Protein AF-A0A1S1QKS3-F1 (afdb_monomer_lite)

Structure (mmCIF, N/CA/C/O backbone):
data_AF-A0A1S1QKS3-F1
#
_entry.id   AF-A0A1S1QKS3-F1
#
loop_
_atom_site.group_PDB
_atom_site.id
_atom_site.type_symbol
_atom_site.label_atom_id
_atom_site.label_alt_id
_atom_site.label_comp_id
_atom_site.label_asym_id
_atom_site.label_entity_id
_atom_site.label_seq_id
_atom_site.pdbx_PDB_ins_code
_atom_site.Cartn_x
_atom_site.Cartn_y
_atom_site.Cartn_z
_atom_site.occupancy
_atom_site.B_iso_or_equiv
_atom_site.auth_seq_id
_atom_site.auth_comp_id
_atom_site.auth_asym_id
_atom_site.auth_atom_id
_atom_site.pdbx_PDB_model_num
ATOM 1 N N . MET A 1 1 ? -22.911 -4.718 20.822 1.00 56.12 1 MET A N 1
ATOM 2 C CA . MET A 1 1 ? -22.487 -5.022 19.431 1.00 56.12 1 MET A CA 1
ATOM 3 C C . MET A 1 1 ? -21.509 -3.991 18.835 1.00 56.12 1 MET A C 1
ATOM 5 O O . MET A 1 1 ? -20.583 -4.400 18.149 1.00 56.12 1 MET A O 1
ATOM 9 N N . HIS A 1 2 ? -21.597 -2.690 19.147 1.00 57.47 2 HIS A N 1
ATOM 10 C CA . HIS A 1 2 ? -20.707 -1.657 18.569 1.00 57.47 2 HIS A CA 1
ATOM 11 C C . HIS A 1 2 ? -19.194 -1.776 18.867 1.00 57.47 2 HIS A C 1
ATOM 13 O O . HIS A 1 2 ? -18.379 -1.433 18.013 1.00 57.47 2 HIS A O 1
ATOM 19 N N . ALA A 1 3 ? -18.789 -2.285 20.037 1.00 60.47 3 ALA A N 1
ATOM 20 C CA . ALA A 1 3 ? -17.366 -2.443 20.382 1.00 60.47 3 ALA A CA 1
ATOM 21 C C . ALA A 1 3 ? -16.653 -3.553 19.580 1.00 60.47 3 ALA A C 1
ATOM 23 O O . ALA A 1 3 ? -15.431 -3.534 19.438 1.00 60.47 3 ALA A O 1
ATOM 24 N N . LEU A 1 4 ? -17.409 -4.510 19.031 1.00 60.62 4 LEU A N 1
ATOM 25 C CA . LEU A 1 4 ? -16.866 -5.509 18.111 1.00 60.62 4 LEU A CA 1
ATOM 26 C C . LEU A 1 4 ? -16.601 -4.862 16.748 1.00 60.62 4 LEU A C 1
ATOM 28 O O . LEU A 1 4 ? -15.512 -5.003 16.206 1.00 60.62 4 LEU A O 1
ATOM 32 N N . GLN A 1 5 ? -17.535 -4.049 16.256 1.00 67.44 5 GL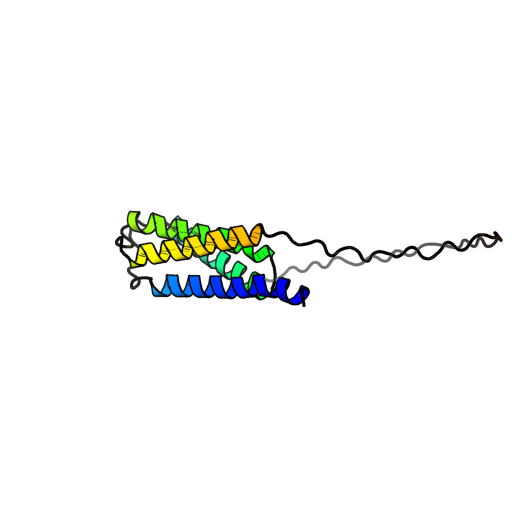N A N 1
ATOM 33 C CA . GLN A 1 5 ? -17.441 -3.355 14.967 1.00 67.44 5 GLN A CA 1
ATOM 34 C C . GLN A 1 5 ? -16.201 -2.445 14.856 1.00 67.44 5 GLN A C 1
ATOM 36 O O . GLN A 1 5 ? -15.551 -2.407 13.813 1.00 67.44 5 GLN A O 1
ATOM 41 N N . SER A 1 6 ? -15.804 -1.774 15.945 1.00 66.75 6 SER A N 1
ATOM 42 C CA . SER A 1 6 ? -14.620 -0.897 15.959 1.00 66.75 6 SER A CA 1
ATOM 43 C C . SER A 1 6 ? -13.283 -1.647 15.893 1.00 66.75 6 SER A C 1
ATOM 45 O O . SER A 1 6 ? -12.312 -1.103 15.366 1.00 66.75 6 SER A O 1
ATOM 47 N N . ARG A 1 7 ? -13.227 -2.893 16.386 1.00 71.31 7 ARG A N 1
ATOM 48 C CA . ARG A 1 7 ? -12.046 -3.774 16.302 1.00 71.31 7 ARG A CA 1
ATOM 49 C C . ARG A 1 7 ? -12.004 -4.606 15.019 1.00 71.31 7 ARG A C 1
ATOM 51 O O . ARG A 1 7 ? -10.928 -5.048 14.626 1.00 71.31 7 ARG A O 1
ATOM 58 N N . GLN A 1 8 ? -13.152 -4.812 14.379 1.00 82.62 8 GLN A N 1
ATOM 59 C CA . GLN A 1 8 ? -13.263 -5.533 13.109 1.00 82.62 8 GLN A CA 1
ATOM 60 C C . GLN A 1 8 ? -12.675 -4.720 11.949 1.00 82.62 8 GLN A C 1
ATOM 62 O O . GLN A 1 8 ? -12.011 -5.288 11.092 1.00 82.62 8 GLN A O 1
ATOM 67 N N . LEU A 1 9 ? -12.829 -3.391 11.955 1.00 87.25 9 LEU A N 1
ATOM 68 C CA . LEU A 1 9 ? -12.351 -2.541 10.859 1.00 87.25 9 LEU A CA 1
ATOM 69 C C . LEU A 1 9 ? -10.816 -2.580 10.660 1.00 87.25 9 LEU A C 1
ATOM 71 O O . LEU A 1 9 ? -10.392 -2.829 9.533 1.00 87.25 9 LEU A O 1
ATOM 75 N N . PRO A 1 10 ? -9.963 -2.431 11.699 1.00 93.06 10 PRO A N 1
ATOM 76 C CA . PRO A 1 10 ? -8.515 -2.592 11.537 1.00 93.06 10 PRO A CA 1
ATOM 77 C C . PRO A 1 10 ? -8.116 -3.981 11.026 1.00 93.06 10 PRO A C 1
ATOM 79 O O . PRO A 1 10 ? -7.280 -4.088 10.139 1.00 93.06 10 PRO A O 1
ATOM 82 N N . ARG A 1 11 ? -8.739 -5.049 11.537 1.00 94.75 11 ARG A N 1
ATOM 83 C CA . ARG A 1 11 ? -8.400 -6.427 11.150 1.00 94.75 11 ARG A CA 1
ATOM 84 C C . ARG A 1 11 ? -8.851 -6.773 9.736 1.00 94.75 11 ARG A C 1
ATOM 86 O O . ARG A 1 11 ? -8.095 -7.395 8.999 1.00 94.75 11 ARG A O 1
ATOM 93 N N . GLY A 1 12 ? -10.044 -6.328 9.345 1.00 95.44 12 GLY A N 1
ATOM 94 C CA . GLY A 1 12 ? -10.520 -6.442 7.969 1.00 95.44 12 GLY A CA 1
ATOM 95 C C . GLY A 1 12 ? -9.599 -5.697 7.006 1.00 95.44 12 GLY A C 1
ATOM 96 O O . GLY A 1 12 ? -9.243 -6.229 5.959 1.00 95.44 12 GLY A O 1
ATOM 97 N N . TRP A 1 13 ? -9.122 -4.512 7.398 1.00 97.12 13 TRP A N 1
ATOM 98 C CA . TRP A 1 13 ? -8.144 -3.782 6.595 1.00 97.12 13 TRP A CA 1
ATOM 99 C C . TRP A 1 13 ? -6.768 -4.460 6.549 1.00 97.12 13 TRP A C 1
ATOM 101 O O . TRP A 1 13 ? -6.143 -4.467 5.496 1.00 97.12 13 TRP A O 1
ATOM 111 N N . ALA A 1 14 ? -6.305 -5.091 7.636 1.00 97.56 14 ALA A N 1
ATOM 112 C CA . ALA A 1 14 ? -5.085 -5.905 7.611 1.00 97.56 14 ALA A CA 1
ATOM 113 C C . ALA A 1 14 ? -5.177 -7.025 6.563 1.00 97.56 14 ALA A C 1
ATOM 115 O O . ALA A 1 14 ? -4.243 -7.218 5.787 1.00 97.56 14 ALA A O 1
ATOM 116 N N . ALA A 1 15 ? -6.315 -7.726 6.507 1.00 97.38 15 ALA A N 1
ATOM 117 C CA . ALA A 1 15 ? -6.558 -8.758 5.503 1.00 97.38 15 ALA A CA 1
ATOM 118 C C . ALA A 1 15 ? -6.576 -8.177 4.080 1.00 97.38 15 ALA A C 1
ATOM 120 O O . ALA A 1 15 ? -5.956 -8.748 3.187 1.00 97.38 15 ALA A O 1
ATOM 121 N N . ALA A 1 16 ? -7.216 -7.021 3.876 1.00 97.50 16 ALA A N 1
ATOM 122 C CA . ALA A 1 16 ? -7.232 -6.337 2.583 1.00 97.50 16 ALA A CA 1
ATOM 123 C C . ALA A 1 16 ? -5.828 -5.895 2.130 1.00 97.50 16 ALA A C 1
ATOM 125 O O . ALA A 1 16 ? -5.470 -6.109 0.975 1.00 97.50 16 ALA A O 1
ATOM 126 N N . LEU A 1 17 ? -5.009 -5.338 3.032 1.00 97.25 17 LEU A N 1
ATOM 127 C CA . LEU A 1 17 ? -3.618 -4.971 2.740 1.00 97.25 17 LEU A CA 1
ATOM 128 C C . LEU A 1 17 ? -2.777 -6.189 2.367 1.00 97.25 17 LEU A C 1
ATOM 130 O O . LEU A 1 17 ? -2.023 -6.133 1.399 1.00 97.25 17 LEU A O 1
ATOM 134 N N . PHE A 1 18 ? -2.911 -7.284 3.117 1.00 97.75 18 PHE A N 1
ATOM 135 C CA . PHE A 1 18 ? -2.196 -8.522 2.823 1.00 97.75 18 PHE A CA 1
ATOM 136 C C . PHE A 1 18 ? -2.613 -9.101 1.469 1.00 97.75 18 PHE A C 1
ATOM 138 O O . PHE A 1 18 ? -1.756 -9.432 0.656 1.00 97.75 18 PHE A O 1
ATOM 145 N N . ALA A 1 19 ? -3.918 -9.158 1.189 1.00 98.06 19 ALA A N 1
ATOM 146 C CA . ALA A 1 19 ? -4.435 -9.612 -0.097 1.00 98.06 19 ALA A CA 1
ATOM 147 C C . ALA A 1 19 ? -3.943 -8.726 -1.252 1.00 98.06 19 ALA A C 1
ATOM 149 O O . ALA A 1 19 ? -3.510 -9.246 -2.279 1.00 98.06 19 ALA A O 1
ATOM 150 N N . GLY A 1 20 ? -3.948 -7.402 -1.072 1.00 97.12 20 GLY A N 1
ATOM 151 C CA . GLY A 1 20 ? -3.404 -6.451 -2.040 1.00 97.12 20 GLY A CA 1
ATOM 152 C C . GLY A 1 20 ? -1.921 -6.697 -2.312 1.00 97.12 20 GLY A C 1
ATOM 153 O O . GLY A 1 20 ? -1.536 -6.873 -3.464 1.00 97.12 20 GLY A O 1
ATOM 154 N N . PHE A 1 21 ? -1.107 -6.818 -1.260 1.00 95.94 21 PHE A N 1
ATOM 155 C CA . PHE A 1 21 ? 0.322 -7.120 -1.365 1.00 95.94 21 PHE A CA 1
ATOM 156 C C . PHE A 1 21 ? 0.596 -8.442 -2.099 1.00 95.94 21 PHE A C 1
ATOM 158 O O . PHE A 1 21 ? 1.407 -8.475 -3.023 1.00 95.94 21 PHE A O 1
ATOM 165 N N . VAL A 1 22 ? -0.103 -9.521 -1.732 1.00 96.56 22 VAL A N 1
ATOM 166 C CA . VAL A 1 22 ? 0.033 -10.829 -2.393 1.00 96.56 22 VAL A CA 1
ATOM 167 C C . VAL A 1 22 ? -0.374 -10.744 -3.863 1.00 96.56 22 VAL A C 1
ATOM 169 O O . VAL A 1 22 ? 0.321 -11.289 -4.715 1.00 96.56 22 VAL A O 1
ATOM 172 N N . THR A 1 23 ? -1.456 -10.028 -4.177 1.00 95.69 23 THR A N 1
ATOM 173 C CA . THR A 1 23 ? -1.924 -9.852 -5.560 1.00 95.69 23 THR A CA 1
ATOM 174 C C . THR A 1 23 ? -0.907 -9.074 -6.391 1.00 95.69 23 THR A C 1
ATOM 176 O O . THR A 1 23 ? -0.573 -9.495 -7.493 1.00 95.69 23 THR A O 1
ATOM 179 N N . VAL A 1 24 ? -0.360 -7.978 -5.856 1.00 91.88 24 VAL A N 1
ATOM 180 C CA . VAL A 1 24 ? 0.705 -7.202 -6.512 1.00 91.88 24 VAL A CA 1
ATOM 181 C C . VAL A 1 24 ? 1.929 -8.084 -6.769 1.00 91.88 24 VAL A C 1
ATOM 183 O O . VAL A 1 24 ? 2.437 -8.106 -7.885 1.00 91.88 24 VAL A O 1
ATOM 186 N N . GLY A 1 25 ? 2.349 -8.879 -5.780 1.00 89.19 25 GLY A N 1
ATOM 187 C CA . GLY A 1 25 ? 3.452 -9.829 -5.934 1.00 89.19 25 GLY A CA 1
ATOM 188 C C . GLY A 1 25 ? 3.183 -10.925 -6.970 1.00 89.19 25 GLY A C 1
ATOM 189 O O . GLY A 1 25 ? 4.088 -11.292 -7.710 1.00 89.19 25 GLY A O 1
ATOM 190 N N . ALA A 1 26 ? 1.948 -11.420 -7.072 1.00 91.19 26 ALA A N 1
ATOM 191 C CA . ALA A 1 26 ? 1.556 -12.421 -8.067 1.00 91.19 26 ALA A CA 1
ATOM 192 C C . ALA A 1 26 ? 1.493 -11.856 -9.497 1.00 91.19 26 ALA A C 1
ATOM 194 O O . ALA A 1 26 ? 1.693 -12.591 -10.460 1.00 91.19 26 ALA A O 1
ATOM 195 N N . LEU A 1 27 ? 1.234 -10.554 -9.638 1.00 88.31 27 LEU A N 1
ATOM 196 C CA . LEU A 1 27 ? 1.291 -9.840 -10.914 1.00 88.31 27 LEU A CA 1
ATOM 197 C C . LEU A 1 27 ? 2.724 -9.510 -11.348 1.00 88.31 27 LEU A C 1
ATOM 199 O O . LEU A 1 27 ? 2.907 -8.995 -12.451 1.00 88.31 27 LEU A O 1
ATOM 203 N N . GLN A 1 28 ? 3.723 -9.733 -10.491 1.00 81.31 28 GLN A N 1
ATOM 204 C CA . GLN A 1 28 ? 5.111 -9.417 -10.790 1.00 81.31 28 GLN A CA 1
ATOM 205 C C . GLN A 1 28 ? 5.656 -10.394 -11.845 1.00 81.31 28 GLN A C 1
ATOM 207 O O . GLN A 1 28 ? 5.625 -11.609 -11.630 1.00 81.31 28 GLN A O 1
ATOM 212 N N . PRO A 1 29 ? 6.194 -9.897 -12.972 1.00 75.94 29 PRO A N 1
ATOM 213 C CA . PRO A 1 29 ? 6.944 -10.726 -13.908 1.00 75.94 29 PRO A CA 1
ATOM 214 C C . PRO A 1 29 ? 8.121 -11.445 -13.224 1.00 75.94 29 PRO A C 1
ATOM 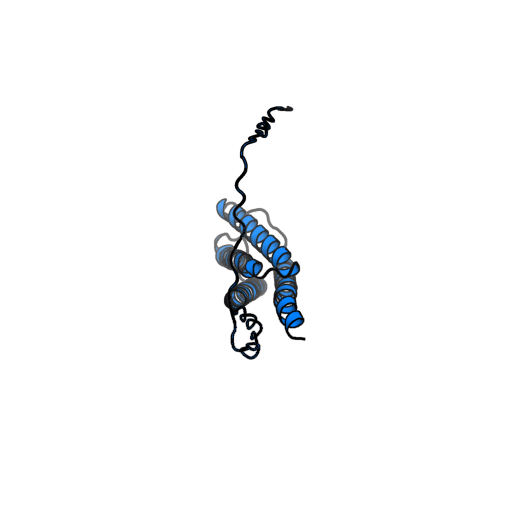216 O O . PRO A 1 29 ? 8.610 -10.970 -12.191 1.00 75.94 29 PRO A O 1
ATOM 219 N N . PRO A 1 30 ? 8.626 -12.556 -13.797 1.00 78.44 30 PRO A N 1
ATOM 220 C CA . PRO A 1 30 ? 9.806 -13.244 -13.283 1.00 78.44 30 PRO A CA 1
ATOM 221 C C . PRO A 1 30 ? 10.952 -12.271 -13.007 1.00 78.44 30 PRO A C 1
ATOM 223 O O . PRO A 1 30 ? 11.198 -11.353 -13.793 1.00 78.44 30 PRO A O 1
ATOM 226 N N . ARG A 1 31 ? 11.655 -12.465 -11.886 1.00 68.19 31 ARG A N 1
ATOM 227 C CA . ARG A 1 31 ? 12.777 -11.598 -11.516 1.00 68.19 31 ARG A CA 1
ATOM 228 C C . ARG A 1 31 ? 13.845 -11.643 -12.601 1.00 68.19 31 ARG A C 1
ATOM 230 O O . ARG A 1 31 ? 14.394 -12.703 -12.883 1.00 68.19 31 ARG A O 1
ATOM 237 N N . HIS A 1 32 ? 14.129 -10.479 -13.163 1.00 70.44 32 HIS A N 1
ATOM 238 C CA . HIS A 1 32 ? 15.324 -10.247 -13.958 1.00 70.44 32 HIS A CA 1
ATOM 239 C C . HIS A 1 32 ? 16.413 -9.691 -13.037 1.00 70.44 32 HIS A C 1
ATOM 241 O O . HIS A 1 32 ? 16.123 -9.231 -11.926 1.00 70.44 32 HIS A O 1
ATOM 247 N N . GLU A 1 33 ? 17.667 -9.762 -13.474 1.00 73.50 33 GLU A N 1
ATOM 248 C CA . GLU A 1 33 ? 18.766 -9.123 -12.755 1.00 73.50 33 GLU A CA 1
ATOM 249 C C . GLU A 1 33 ? 18.511 -7.619 -12.592 1.00 73.50 33 GLU A C 1
ATOM 251 O O . GLU A 1 33 ? 17.811 -6.990 -13.391 1.00 73.50 33 GLU A O 1
ATOM 256 N N . ARG A 1 34 ? 19.068 -7.044 -11.523 1.00 76.94 34 ARG A N 1
ATOM 257 C CA . ARG A 1 34 ? 18.974 -5.611 -11.233 1.00 76.94 34 ARG A CA 1
ATOM 258 C C . ARG A 1 34 ? 19.496 -4.814 -12.437 1.00 76.94 34 ARG A C 1
ATOM 260 O O . ARG A 1 34 ? 20.670 -4.981 -12.775 1.00 76.94 34 ARG A O 1
ATOM 267 N N . PRO A 1 35 ? 18.694 -3.924 -13.051 1.00 77.75 35 PRO A N 1
ATOM 268 C CA . PRO A 1 35 ? 19.173 -3.111 -14.157 1.00 77.75 35 PRO A CA 1
ATOM 269 C C . PRO A 1 35 ? 20.361 -2.242 -13.719 1.00 77.75 35 PRO A C 1
ATOM 271 O O . PRO A 1 35 ? 20.328 -1.669 -12.624 1.00 77.75 35 PRO A O 1
ATOM 274 N N . PRO A 1 36 ? 21.397 -2.073 -14.559 1.00 81.25 36 PRO A N 1
ATOM 275 C CA . PRO A 1 36 ? 22.543 -1.222 -14.230 1.00 81.25 36 PRO A CA 1
ATOM 276 C C . PRO A 1 36 ? 22.147 0.254 -14.053 1.00 81.25 36 PRO A C 1
ATOM 278 O O . PRO A 1 36 ? 22.840 1.009 -13.377 1.00 81.25 36 PRO A O 1
ATOM 281 N N . THR A 1 37 ? 21.013 0.658 -14.626 1.00 84.00 37 THR A N 1
ATOM 282 C CA . THR A 1 37 ? 20.423 1.997 -14.514 1.00 84.00 37 THR A CA 1
ATOM 283 C C . THR A 1 37 ? 19.632 2.216 -13.222 1.00 84.00 37 THR A C 1
ATOM 285 O O . THR A 1 37 ? 19.275 3.356 -12.922 1.00 84.00 37 THR A O 1
ATOM 288 N N . GLN A 1 38 ? 19.360 1.166 -12.435 1.00 85.00 38 GLN A N 1
ATOM 289 C CA . GLN A 1 38 ? 18.596 1.295 -11.199 1.00 85.00 38 GLN A CA 1
ATOM 290 C C . GLN A 1 38 ? 19.457 1.945 -10.098 1.00 85.00 38 GLN A C 1
ATOM 292 O O . GLN A 1 38 ? 20.474 1.381 -9.667 1.00 85.00 38 GLN A O 1
ATOM 297 N N . PRO A 1 39 ? 19.051 3.106 -9.562 1.00 86.94 39 PRO A N 1
ATOM 298 C CA . PRO A 1 39 ? 19.813 3.777 -8.521 1.00 86.94 39 PRO A CA 1
ATOM 299 C C . PRO A 1 39 ? 19.708 3.028 -7.184 1.00 86.94 39 PRO A C 1
ATOM 301 O O . PRO A 1 39 ? 18.672 2.453 -6.855 1.00 86.94 39 PRO A O 1
ATOM 304 N N . ALA A 1 40 ? 20.769 3.058 -6.371 1.00 88.12 40 ALA A N 1
ATOM 305 C CA . ALA A 1 40 ? 20.827 2.329 -5.093 1.00 88.12 40 ALA A CA 1
ATOM 306 C C . ALA A 1 40 ? 19.728 2.734 -4.093 1.00 88.12 40 ALA A C 1
ATOM 308 O O . ALA A 1 40 ? 19.274 1.916 -3.295 1.00 88.12 40 ALA A O 1
ATOM 309 N N . TRP A 1 41 ? 19.250 3.982 -4.155 1.00 89.12 41 TRP A N 1
ATOM 310 C CA . TRP A 1 41 ? 18.161 4.439 -3.291 1.00 89.12 41 TRP A CA 1
ATOM 311 C C . TRP A 1 41 ? 16.838 3.710 -3.570 1.00 89.12 41 TRP A C 1
ATOM 313 O O . TRP A 1 41 ? 16.010 3.619 -2.666 1.00 89.12 41 TRP A O 1
ATOM 323 N N . ALA A 1 42 ? 16.634 3.169 -4.778 1.00 88.75 42 ALA A N 1
ATOM 324 C CA . ALA A 1 42 ? 15.414 2.442 -5.120 1.00 88.75 42 ALA A CA 1
ATOM 325 C C . ALA A 1 42 ? 15.293 1.148 -4.303 1.00 88.75 42 ALA A C 1
ATOM 327 O O . ALA A 1 42 ? 14.221 0.853 -3.781 1.00 88.75 42 ALA A O 1
ATOM 328 N N . ASP A 1 43 ? 16.403 0.431 -4.103 1.00 89.06 43 ASP A N 1
ATOM 329 C CA . ASP A 1 43 ? 16.436 -0.779 -3.274 1.00 89.06 43 ASP A CA 1
ATOM 330 C C . ASP A 1 43 ? 16.113 -0.452 -1.809 1.00 89.06 43 ASP A C 1
ATOM 332 O O . ASP A 1 43 ? 15.300 -1.123 -1.171 1.00 89.06 43 ASP A O 1
ATOM 336 N N . VAL A 1 44 ? 16.681 0.643 -1.292 1.00 93.69 44 VAL A N 1
ATOM 337 C CA . VAL A 1 44 ? 16.386 1.142 0.061 1.00 93.69 44 VAL A CA 1
ATOM 338 C C . VAL A 1 44 ? 14.906 1.498 0.200 1.00 93.69 44 VAL A C 1
ATOM 340 O O . VAL A 1 44 ? 14.273 1.128 1.190 1.00 93.69 44 VAL A O 1
ATOM 343 N N . LEU A 1 45 ? 14.334 2.180 -0.794 1.00 93.62 45 LEU A N 1
ATOM 344 C CA . LEU A 1 45 ? 12.926 2.564 -0.797 1.00 93.62 45 LEU A CA 1
ATOM 345 C C . LEU A 1 45 ? 11.998 1.344 -0.839 1.00 93.62 45 LEU A C 1
ATOM 347 O O . LEU A 1 45 ? 11.001 1.324 -0.115 1.00 93.62 45 LEU A O 1
ATOM 351 N N . ILE A 1 46 ? 12.328 0.320 -1.633 1.00 91.81 46 ILE A N 1
ATOM 352 C CA . ILE A 1 46 ? 11.589 -0.949 -1.684 1.00 91.81 46 ILE A CA 1
ATOM 353 C C . ILE A 1 46 ? 11.618 -1.625 -0.313 1.00 91.81 46 ILE A C 1
ATOM 355 O O . ILE A 1 46 ? 10.567 -1.968 0.226 1.00 91.81 46 ILE A O 1
ATOM 359 N N . VAL A 1 47 ? 12.796 -1.769 0.299 1.00 95.44 47 VAL A N 1
ATOM 360 C CA . VAL A 1 47 ? 12.925 -2.391 1.625 1.00 95.44 47 VAL A CA 1
ATOM 361 C C . VAL A 1 47 ? 12.138 -1.609 2.677 1.00 95.44 47 VAL A C 1
ATOM 363 O O . VAL A 1 47 ? 11.355 -2.200 3.420 1.00 95.44 47 VAL A O 1
ATOM 366 N N . ALA A 1 48 ? 12.276 -0.282 2.716 1.00 97.31 48 ALA A N 1
ATOM 367 C CA . ALA A 1 48 ? 11.538 0.570 3.648 1.00 97.31 48 ALA A CA 1
ATOM 368 C C . ALA A 1 48 ? 10.018 0.434 3.465 1.00 97.31 48 ALA A C 1
ATOM 370 O O . ALA A 1 48 ? 9.275 0.303 4.439 1.00 97.31 48 ALA A O 1
ATOM 371 N N . THR A 1 49 ? 9.561 0.400 2.216 1.00 96.00 49 THR A N 1
ATOM 372 C CA . THR A 1 49 ? 8.160 0.193 1.843 1.00 96.00 49 THR A CA 1
ATOM 373 C C . THR A 1 49 ? 7.621 -1.141 2.363 1.00 96.00 49 THR A C 1
ATOM 375 O O . THR A 1 49 ? 6.559 -1.180 2.991 1.00 96.00 49 THR A O 1
ATOM 378 N N . LEU A 1 50 ? 8.365 -2.231 2.158 1.00 95.94 50 LEU A N 1
ATOM 379 C CA . LEU A 1 50 ? 7.990 -3.567 2.624 1.00 95.94 50 LEU A CA 1
ATOM 380 C C . LEU A 1 50 ? 7.935 -3.639 4.152 1.00 95.94 50 LEU A C 1
ATOM 382 O O . LEU A 1 50 ? 6.986 -4.190 4.710 1.00 95.94 50 LEU A O 1
ATOM 386 N N . LEU A 1 51 ? 8.909 -3.038 4.840 1.00 98.44 51 LEU A N 1
ATOM 387 C CA . LEU A 1 51 ? 8.925 -2.970 6.301 1.00 98.44 51 LEU A CA 1
ATOM 388 C C . LEU A 1 51 ? 7.731 -2.178 6.843 1.00 98.44 51 LEU A C 1
ATOM 390 O O . LEU A 1 51 ? 7.090 -2.616 7.798 1.00 98.44 51 LEU A O 1
ATOM 394 N N . LEU A 1 52 ? 7.380 -1.051 6.221 1.00 98.50 52 LEU A N 1
ATOM 395 C CA . LEU A 1 52 ? 6.207 -0.262 6.601 1.00 98.50 52 LEU A CA 1
ATOM 396 C C . LEU A 1 52 ? 4.907 -1.052 6.428 1.00 98.50 52 LEU A C 1
ATOM 398 O O . LEU A 1 52 ? 4.066 -1.037 7.327 1.00 98.50 52 LEU A O 1
ATOM 402 N N . LEU A 1 53 ? 4.749 -1.784 5.322 1.00 97.94 53 LEU A N 1
ATOM 403 C CA . LEU A 1 53 ? 3.583 -2.646 5.113 1.00 97.94 53 LEU A CA 1
ATOM 404 C C . LEU A 1 53 ? 3.524 -3.805 6.110 1.00 97.94 53 LEU A C 1
ATOM 406 O O . LEU A 1 53 ? 2.444 -4.110 6.614 1.00 97.94 53 LEU A O 1
ATOM 410 N N . LEU A 1 54 ? 4.661 -4.413 6.453 1.00 98.31 54 LEU A N 1
ATOM 411 C CA . LEU A 1 54 ? 4.726 -5.455 7.478 1.00 98.31 54 LEU A CA 1
ATOM 412 C C . LEU A 1 54 ? 4.315 -4.910 8.853 1.00 98.31 54 LEU A C 1
ATOM 414 O O . LEU A 1 54 ? 3.459 -5.490 9.522 1.00 98.31 54 LEU A O 1
ATOM 418 N N . VAL A 1 55 ? 4.876 -3.770 9.263 1.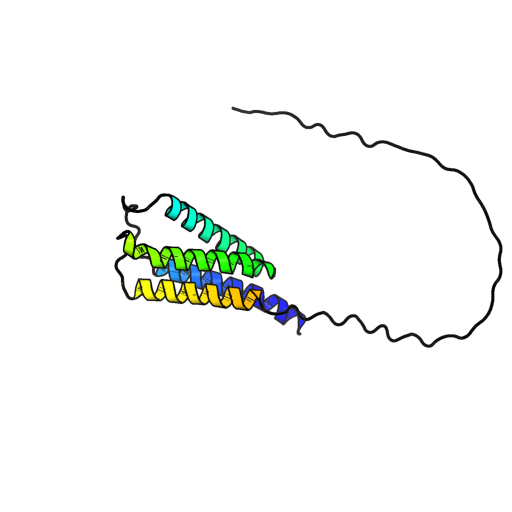00 98.62 55 VAL A N 1
ATOM 419 C CA . VAL A 1 55 ? 4.522 -3.098 10.524 1.00 98.62 55 VAL A CA 1
ATOM 420 C C . VAL A 1 55 ? 3.036 -2.744 10.543 1.00 98.62 55 VAL A C 1
ATOM 422 O O . VAL A 1 55 ? 2.354 -2.990 11.540 1.00 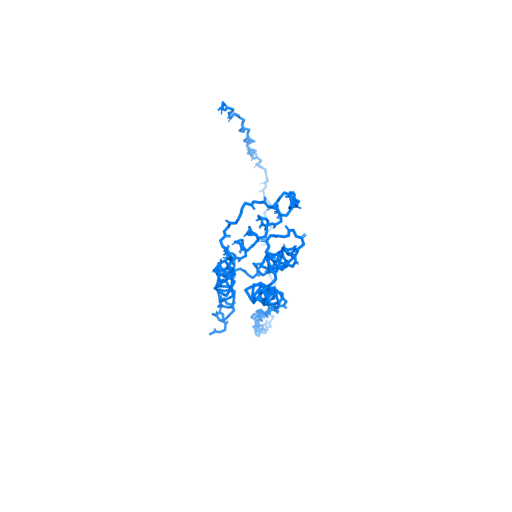98.62 55 VAL A O 1
ATOM 425 N N . ALA A 1 56 ? 2.517 -2.208 9.439 1.00 98.38 56 ALA A N 1
ATOM 426 C CA . ALA A 1 56 ? 1.106 -1.893 9.286 1.00 98.38 56 ALA A CA 1
ATOM 427 C C . ALA A 1 56 ? 0.220 -3.128 9.449 1.00 98.38 56 ALA A C 1
ATOM 429 O O . ALA A 1 56 ? -0.724 -3.097 10.239 1.00 98.38 56 ALA A O 1
ATOM 430 N N . PHE A 1 57 ? 0.544 -4.214 8.746 1.00 98.38 57 PHE A N 1
ATOM 431 C CA . PHE A 1 57 ? -0.180 -5.476 8.818 1.00 98.38 57 PHE A CA 1
ATOM 432 C C . PHE A 1 57 ? -0.242 -5.997 10.256 1.00 98.38 57 PHE A C 1
ATOM 434 O O . PHE A 1 57 ? -1.334 -6.227 10.773 1.00 98.38 57 PHE A O 1
ATOM 441 N N . LEU A 1 58 ? 0.903 -6.101 10.936 1.00 98.38 58 LEU A N 1
ATOM 442 C CA . LEU A 1 58 ? 0.974 -6.594 12.314 1.00 98.38 58 LEU A CA 1
ATOM 443 C C . LEU A 1 58 ? 0.192 -5.698 13.286 1.00 98.38 58 LEU A C 1
ATOM 445 O O . LEU A 1 58 ? -0.571 -6.196 14.118 1.00 98.38 58 LEU A O 1
ATOM 449 N N . ALA A 1 59 ? 0.325 -4.376 13.164 1.00 97.81 59 ALA A N 1
ATOM 450 C CA . ALA A 1 59 ? -0.394 -3.421 14.000 1.00 97.81 59 ALA A CA 1
ATOM 451 C C . ALA A 1 59 ? -1.916 -3.524 13.807 1.00 97.81 59 ALA A C 1
ATOM 453 O O . ALA A 1 59 ? -2.667 -3.622 14.781 1.00 97.81 59 ALA A O 1
ATOM 454 N N . LEU A 1 60 ? -2.381 -3.544 12.558 1.00 96.88 60 LEU A N 1
ATOM 455 C CA . LEU A 1 60 ? -3.799 -3.616 12.211 1.00 96.88 60 LEU A CA 1
ATOM 456 C C . LEU A 1 60 ? -4.415 -4.973 12.578 1.00 96.88 60 LEU A C 1
ATOM 458 O O . LEU A 1 60 ? -5.530 -5.013 13.104 1.00 96.88 60 LEU A O 1
ATOM 462 N N . LEU A 1 61 ? -3.671 -6.069 12.409 1.00 96.88 61 LEU A N 1
ATOM 463 C CA . LEU A 1 61 ? -4.066 -7.412 12.842 1.00 96.88 61 LEU A CA 1
ATOM 464 C C . LEU A 1 61 ? -4.226 -7.483 14.371 1.00 96.88 61 LEU A C 1
ATOM 466 O O . LEU A 1 61 ? -5.212 -8.021 14.890 1.00 96.88 61 LEU A O 1
ATOM 470 N N . ALA A 1 62 ? -3.326 -6.824 15.105 1.00 95.88 62 ALA A N 1
ATOM 471 C CA . ALA A 1 62 ? -3.438 -6.615 16.548 1.00 95.88 62 ALA A CA 1
ATOM 472 C C . ALA A 1 62 ? -4.569 -5.638 16.947 1.00 95.88 62 ALA A C 1
ATOM 474 O O . ALA A 1 62 ? -4.775 -5.375 18.133 1.00 95.88 62 ALA A O 1
ATOM 475 N N . GLY A 1 63 ? -5.330 -5.098 15.987 1.00 93.94 63 GLY A N 1
ATOM 476 C CA . GLY A 1 63 ? -6.434 -4.167 16.220 1.00 93.94 63 GLY A CA 1
ATOM 477 C C . GLY A 1 63 ? -5.987 -2.733 16.520 1.00 93.94 63 GLY A C 1
ATOM 478 O O . GLY A 1 63 ? -6.780 -1.933 17.021 1.00 93.94 63 GLY A O 1
ATOM 479 N N . ARG A 1 64 ? -4.721 -2.388 16.260 1.00 94.06 64 ARG A N 1
ATOM 480 C CA . ARG A 1 64 ? -4.147 -1.071 16.548 1.00 94.06 64 ARG A CA 1
ATOM 481 C C . ARG A 1 64 ? -4.367 -0.124 15.372 1.00 94.06 64 ARG A C 1
ATOM 483 O O . ARG A 1 64 ? -3.772 -0.270 14.310 1.00 94.06 64 ARG A O 1
ATOM 490 N N . ARG A 1 65 ? -5.182 0.910 15.594 1.00 93.94 65 ARG A N 1
ATOM 491 C CA . ARG A 1 65 ? -5.510 1.929 14.579 1.00 93.94 65 ARG A CA 1
ATOM 492 C C . ARG A 1 65 ? -4.309 2.738 14.083 1.00 93.94 65 ARG A C 1
ATOM 494 O O . ARG A 1 65 ? -4.337 3.204 12.953 1.00 93.94 65 ARG A O 1
ATOM 501 N N . TRP A 1 66 ? -3.244 2.880 14.873 1.00 95.50 66 TRP A N 1
ATOM 502 C CA . TRP A 1 66 ? -2.049 3.592 14.406 1.00 95.50 66 TRP A CA 1
ATOM 503 C C . TRP A 1 66 ? -1.394 2.908 13.195 1.00 95.50 66 TRP A C 1
ATOM 505 O O . TRP A 1 66 ? -0.696 3.582 12.446 1.00 95.50 66 TRP A O 1
ATOM 515 N N . GLY A 1 67 ? -1.679 1.619 12.951 1.00 97.31 67 GLY A N 1
ATOM 516 C CA . GLY A 1 67 ? -1.191 0.869 11.793 1.00 97.31 67 GLY A CA 1
ATOM 517 C C . GLY A 1 67 ? -1.636 1.425 10.433 1.00 97.31 67 GLY A C 1
ATOM 518 O O . GLY A 1 67 ? -0.981 1.153 9.432 1.00 97.31 67 GLY A O 1
ATOM 519 N N . PHE A 1 68 ? -2.670 2.274 10.375 1.00 97.94 68 PHE A N 1
ATOM 520 C CA . PHE A 1 68 ? -3.044 2.978 9.141 1.00 97.94 68 PHE A CA 1
ATOM 521 C C . PHE A 1 68 ? -1.980 3.984 8.667 1.00 97.94 68 PHE A C 1
ATOM 523 O O . PHE A 1 68 ? -1.859 4.232 7.470 1.00 97.94 68 PHE A O 1
ATOM 530 N N . THR A 1 69 ? -1.177 4.547 9.577 1.00 98.06 69 THR A N 1
ATOM 531 C CA . THR A 1 69 ? -0.092 5.475 9.221 1.00 98.06 69 THR A CA 1
ATOM 532 C C . THR A 1 69 ? 1.029 4.789 8.434 1.00 98.06 69 THR A C 1
ATOM 534 O O . THR A 1 69 ? 1.282 5.213 7.305 1.00 98.06 69 THR A O 1
ATOM 537 N N . PRO A 1 70 ? 1.686 3.727 8.944 1.00 98.38 70 PRO A N 1
ATOM 538 C CA . PRO A 1 70 ? 2.665 2.994 8.150 1.00 98.38 70 PRO A CA 1
ATOM 539 C C . PRO A 1 70 ? 2.027 2.324 6.925 1.00 98.38 70 PRO A C 1
ATOM 541 O O . PRO A 1 70 ? 2.695 2.231 5.902 1.00 98.38 70 PRO A O 1
ATOM 544 N N . ALA A 1 71 ? 0.737 1.951 6.959 1.00 98.19 71 ALA A N 1
ATOM 545 C CA . ALA A 1 71 ? 0.042 1.438 5.774 1.00 98.19 71 ALA A CA 1
ATOM 546 C C . ALA A 1 71 ? 0.002 2.473 4.642 1.00 98.19 71 ALA A C 1
ATOM 548 O O . ALA A 1 71 ? 0.273 2.139 3.491 1.00 98.19 71 ALA A O 1
ATOM 549 N N . ALA A 1 72 ? -0.300 3.734 4.968 1.00 98.44 72 ALA A N 1
ATOM 550 C CA . ALA A 1 72 ? -0.323 4.820 3.998 1.00 98.44 72 ALA A CA 1
ATOM 551 C C . ALA A 1 72 ? 1.078 5.098 3.431 1.00 98.44 72 ALA A C 1
ATOM 553 O O . ALA A 1 72 ? 1.228 5.176 2.216 1.00 98.44 72 ALA A O 1
ATOM 554 N N . TYR A 1 73 ? 2.110 5.186 4.277 1.00 98.31 73 TYR A N 1
ATOM 555 C CA . TYR A 1 73 ? 3.481 5.406 3.799 1.00 98.31 73 TYR A CA 1
ATOM 556 C C . TYR A 1 73 ? 4.012 4.232 2.970 1.00 98.31 73 TYR A C 1
ATOM 558 O O . TYR A 1 73 ? 4.575 4.458 1.904 1.00 98.31 73 TYR A O 1
ATOM 566 N N . GLY A 1 74 ? 3.787 2.992 3.411 1.00 97.94 74 GLY A N 1
ATOM 567 C CA . GLY A 1 74 ? 4.170 1.797 2.660 1.00 97.94 74 GLY A CA 1
ATOM 568 C C . GLY A 1 74 ? 3.446 1.715 1.315 1.00 97.94 74 GLY A C 1
ATOM 569 O O . GLY A 1 74 ? 4.079 1.557 0.280 1.00 97.94 74 GLY A O 1
ATOM 570 N N . SER A 1 75 ? 2.129 1.925 1.288 1.00 98.00 75 SER A N 1
ATOM 571 C CA . SER A 1 75 ? 1.371 1.922 0.026 1.00 98.00 75 SER A CA 1
ATOM 572 C C . SER A 1 75 ? 1.805 3.056 -0.910 1.00 98.00 75 SER A C 1
ATOM 574 O O . SER A 1 75 ? 1.913 2.851 -2.113 1.00 98.00 75 SER A O 1
ATOM 576 N N . GLY A 1 76 ? 2.109 4.241 -0.370 1.00 97.62 76 GLY A N 1
ATOM 577 C CA . GLY A 1 76 ? 2.646 5.363 -1.143 1.00 97.62 76 GLY A CA 1
ATOM 578 C C . GLY A 1 76 ? 4.027 5.069 -1.730 1.00 97.62 76 GLY A C 1
ATOM 579 O O . GLY A 1 76 ? 4.272 5.382 -2.892 1.00 97.62 76 GLY A O 1
ATOM 580 N N . GLY A 1 77 ? 4.898 4.409 -0.965 1.00 95.69 77 GLY A N 1
ATOM 581 C CA . GLY A 1 77 ? 6.178 3.902 -1.456 1.00 95.69 77 GLY A CA 1
ATOM 582 C C . GLY A 1 77 ? 6.005 2.880 -2.580 1.00 95.69 77 GLY A C 1
ATOM 583 O O . GLY A 1 77 ? 6.698 2.972 -3.588 1.00 95.69 77 GLY A O 1
ATOM 584 N N . PHE A 1 78 ? 5.019 1.982 -2.471 1.00 93.00 78 PHE A N 1
ATOM 585 C CA . PHE A 1 78 ? 4.671 1.030 -3.534 1.00 93.00 78 PHE A CA 1
ATOM 586 C C . PHE A 1 78 ? 4.242 1.744 -4.816 1.00 93.00 78 PHE A C 1
ATOM 588 O O . PHE A 1 78 ? 4.795 1.470 -5.875 1.00 93.00 78 PHE A O 1
ATOM 595 N N . VAL A 1 79 ? 3.319 2.709 -4.716 1.00 95.50 79 VAL A N 1
ATOM 596 C CA . VAL A 1 79 ? 2.888 3.528 -5.862 1.00 95.50 79 VAL A CA 1
ATOM 597 C C . VAL A 1 79 ? 4.080 4.238 -6.502 1.00 95.50 79 VAL A C 1
ATOM 599 O O . VAL A 1 79 ? 4.222 4.203 -7.722 1.00 95.50 79 VAL A O 1
ATOM 602 N N . LEU A 1 80 ? 4.944 4.855 -5.692 1.00 93.12 80 LEU A N 1
ATOM 603 C CA . LEU A 1 80 ? 6.121 5.571 -6.177 1.00 93.12 80 LEU A CA 1
ATOM 604 C C . LEU A 1 80 ? 7.085 4.637 -6.913 1.00 93.12 80 LEU A C 1
ATOM 606 O O . LEU A 1 80 ? 7.481 4.940 -8.034 1.00 93.12 80 LEU A O 1
ATOM 610 N N . VAL A 1 81 ? 7.439 3.497 -6.317 1.00 88.00 81 VAL A N 1
ATOM 611 C CA . VAL A 1 81 ? 8.337 2.525 -6.953 1.00 88.00 81 VAL A CA 1
ATOM 612 C C . VAL A 1 81 ? 7.720 2.016 -8.254 1.00 88.00 81 VAL A C 1
ATOM 614 O O . VAL A 1 81 ? 8.369 2.110 -9.292 1.00 88.00 81 VAL A O 1
ATOM 617 N N . SER A 1 82 ? 6.458 1.574 -8.238 1.00 86.94 82 SER A N 1
ATOM 618 C CA . SER A 1 82 ? 5.770 1.075 -9.434 1.00 86.94 82 SER A CA 1
ATOM 619 C C . SER A 1 82 ? 5.696 2.120 -10.548 1.00 86.94 82 SER A C 1
ATOM 621 O O . SER A 1 82 ? 5.873 1.776 -11.715 1.00 86.94 82 SER A O 1
ATOM 623 N N . ALA A 1 83 ? 5.473 3.394 -10.217 1.00 87.44 83 ALA A N 1
ATOM 624 C CA . ALA A 1 83 ? 5.409 4.475 -11.199 1.00 87.44 83 ALA A CA 1
ATOM 625 C C . ALA A 1 83 ? 6.757 4.746 -11.881 1.00 87.44 83 ALA A C 1
ATOM 627 O O . ALA A 1 83 ? 6.780 5.102 -13.057 1.00 87.44 83 ALA A O 1
ATOM 628 N N . VAL A 1 84 ? 7.872 4.568 -11.166 1.00 84.69 84 VAL A N 1
ATOM 629 C CA . VAL A 1 84 ? 9.218 4.842 -11.691 1.00 84.69 84 VAL A CA 1
ATOM 630 C C . VAL A 1 84 ? 9.846 3.604 -12.352 1.00 84.69 84 VAL A C 1
ATOM 632 O O . VAL A 1 84 ? 10.755 3.749 -13.163 1.00 84.69 84 VAL A O 1
ATOM 635 N N . CYS A 1 85 ? 9.321 2.393 -12.116 1.00 79.56 85 CYS A N 1
ATOM 636 C CA . CYS A 1 85 ? 9.815 1.151 -12.731 1.00 79.56 85 CYS A CA 1
ATOM 637 C C . CYS A 1 85 ? 10.032 1.203 -14.263 1.00 79.56 85 CYS A C 1
ATOM 639 O O . CYS A 1 85 ? 11.060 0.685 -14.706 1.00 79.56 85 CYS A O 1
ATOM 641 N N . PRO A 1 86 ? 9.152 1.820 -15.084 1.00 76.44 86 PRO A N 1
ATOM 642 C CA . PRO A 1 86 ? 9.384 1.921 -16.528 1.00 76.44 86 PRO A CA 1
ATOM 643 C C . PRO A 1 86 ? 10.611 2.765 -16.895 1.00 76.44 86 PRO A C 1
ATOM 645 O O . PRO A 1 86 ? 11.272 2.493 -17.890 1.00 76.44 86 PRO A O 1
ATOM 648 N N . ALA A 1 87 ? 10.955 3.770 -16.081 1.00 76.25 87 ALA A N 1
ATOM 649 C CA . ALA A 1 87 ? 12.080 4.668 -16.350 1.00 76.25 87 ALA A CA 1
ATOM 650 C C . ALA A 1 87 ? 13.449 3.977 -16.228 1.00 76.25 87 ALA A C 1
ATOM 652 O O . ALA A 1 87 ? 14.448 4.499 -16.717 1.00 76.25 87 ALA A O 1
ATOM 653 N N . TRP A 1 88 ? 13.503 2.808 -15.584 1.00 72.69 88 TRP A N 1
ATOM 654 C CA . TRP A 1 88 ? 14.725 2.018 -15.420 1.00 72.69 88 TRP A CA 1
ATOM 655 C C . TRP A 1 88 ? 14.779 0.796 -16.335 1.00 72.69 88 TRP A C 1
ATOM 657 O O . TRP A 1 88 ? 15.628 -0.066 -16.127 1.00 72.69 88 TRP A O 1
ATOM 667 N N . ASP A 1 89 ? 13.860 0.704 -17.305 1.00 68.88 89 ASP A N 1
ATOM 668 C CA . ASP A 1 89 ? 13.678 -0.469 -18.175 1.00 68.88 89 ASP A CA 1
ATOM 669 C C . ASP A 1 89 ? 13.505 -1.777 -17.374 1.00 68.88 89 ASP A C 1
ATOM 671 O O . ASP A 1 89 ? 13.768 -2.883 -17.836 1.00 68.88 89 ASP A O 1
ATOM 675 N N . HIS A 1 90 ? 13.059 -1.647 -16.119 1.00 69.12 90 HIS A N 1
ATOM 676 C CA . HIS A 1 90 ? 12.886 -2.772 -15.207 1.00 69.12 90 HIS A CA 1
ATOM 677 C C . HIS A 1 90 ? 11.604 -3.553 -15.529 1.00 69.12 90 HIS A C 1
ATOM 679 O O . HIS A 1 90 ? 11.484 -4.732 -15.205 1.00 69.12 90 HIS A O 1
ATOM 685 N N . HIS A 1 91 ? 10.645 -2.892 -16.180 1.00 68.25 91 HIS A N 1
ATOM 686 C CA . HIS A 1 91 ? 9.347 -3.437 -16.531 1.00 68.25 91 HIS A CA 1
ATOM 687 C C . HIS A 1 91 ? 8.762 -2.724 -17.752 1.00 68.25 91 HIS A C 1
ATOM 689 O O . HIS A 1 91 ? 8.653 -1.499 -17.763 1.00 68.25 91 HIS A O 1
ATOM 695 N N . GLN A 1 92 ? 8.301 -3.493 -18.740 1.00 71.94 92 GLN A N 1
ATOM 696 C CA . GLN A 1 92 ? 7.533 -2.950 -19.861 1.00 71.94 92 GLN A CA 1
ATOM 697 C C . GLN A 1 92 ? 6.130 -2.537 -19.394 1.00 71.94 92 GLN A C 1
ATOM 699 O O . GLN A 1 92 ? 5.472 -3.279 -18.657 1.00 71.94 92 GLN A O 1
ATOM 704 N N . ILE A 1 93 ? 5.657 -1.365 -19.831 1.00 75.56 93 ILE A N 1
ATOM 705 C CA . ILE A 1 93 ? 4.300 -0.893 -19.523 1.00 75.56 93 ILE A CA 1
ATOM 706 C C . ILE A 1 93 ? 3.293 -1.880 -20.126 1.00 75.56 93 ILE A C 1
ATOM 708 O O . ILE A 1 93 ? 3.302 -2.148 -21.325 1.00 75.56 93 ILE A O 1
ATOM 712 N N . GLY A 1 94 ? 2.406 -2.418 -19.290 1.00 79.94 94 GLY A N 1
ATOM 713 C CA . GLY A 1 94 ? 1.394 -3.384 -19.707 1.00 79.94 94 GLY A CA 1
ATOM 714 C C . GLY A 1 94 ? 0.238 -3.485 -18.717 1.00 79.94 94 GLY A C 1
ATOM 715 O O . GLY A 1 94 ? 0.235 -2.837 -17.671 1.00 79.94 94 GLY A O 1
ATOM 716 N N . ALA A 1 95 ? -0.751 -4.325 -19.033 1.00 83.06 95 ALA A N 1
ATOM 717 C CA . ALA A 1 95 ? -1.951 -4.491 -18.206 1.00 83.06 95 ALA A CA 1
ATOM 718 C C . ALA A 1 95 ? -1.630 -4.897 -16.754 1.00 83.06 95 ALA A C 1
ATOM 720 O O . ALA A 1 95 ? -2.267 -4.420 -15.817 1.00 83.06 95 ALA A O 1
ATOM 721 N N . TRP A 1 96 ? -0.600 -5.726 -16.565 1.00 84.19 96 TRP A N 1
ATOM 722 C CA . TRP A 1 96 ? -0.136 -6.158 -15.247 1.00 84.19 96 TRP A CA 1
ATOM 723 C C . TRP A 1 96 ? 0.413 -4.978 -14.415 1.00 84.19 96 TRP A C 1
ATOM 725 O O . TRP A 1 96 ? 0.127 -4.888 -13.224 1.00 84.19 96 TRP A O 1
ATOM 735 N N . TRP A 1 97 ? 1.117 -4.027 -15.043 1.00 87.25 97 TRP A N 1
ATOM 736 C CA . TRP A 1 97 ? 1.646 -2.823 -14.387 1.00 87.25 97 TRP A CA 1
ATOM 737 C C . TRP A 1 97 ? 0.514 -1.888 -13.954 1.00 87.25 97 TRP A C 1
ATOM 739 O O . TRP A 1 97 ? 0.487 -1.425 -12.813 1.00 87.25 97 TRP A O 1
ATOM 749 N N . VAL A 1 98 ? -0.472 -1.677 -14.836 1.00 89.44 98 VAL A N 1
ATOM 750 C CA . VAL A 1 98 ? -1.670 -0.879 -14.524 1.00 89.44 98 VAL A CA 1
ATOM 751 C C . VAL A 1 98 ? -2.423 -1.489 -13.341 1.00 89.44 98 VAL A C 1
ATOM 753 O O . VAL A 1 98 ? -2.829 -0.766 -12.431 1.00 89.44 98 VAL A O 1
ATOM 756 N N . ALA A 1 99 ? -2.569 -2.816 -13.314 1.00 91.69 99 ALA A N 1
ATOM 757 C CA . ALA A 1 99 ? -3.203 -3.520 -12.205 1.00 91.69 99 ALA A CA 1
ATOM 758 C C . ALA A 1 99 ? -2.424 -3.347 -10.889 1.00 91.69 99 ALA A C 1
ATOM 760 O O . ALA A 1 99 ? -3.033 -3.043 -9.863 1.00 91.69 99 ALA A O 1
ATOM 761 N N . GLN A 1 100 ? -1.091 -3.461 -10.909 1.00 92.19 100 GLN A N 1
ATOM 762 C CA . GLN A 1 100 ? -0.263 -3.242 -9.718 1.00 92.19 100 GLN A CA 1
ATOM 763 C C . GLN A 1 100 ? -0.385 -1.814 -9.171 1.00 92.19 100 GLN A C 1
ATOM 765 O O . GLN A 1 100 ? -0.563 -1.637 -7.961 1.00 92.19 100 GLN A O 1
ATOM 770 N N . ILE A 1 101 ? -0.354 -0.797 -10.041 1.00 92.94 101 ILE A N 1
ATOM 771 C CA . ILE A 1 101 ? -0.574 0.594 -9.624 1.00 92.94 101 ILE A CA 1
ATOM 772 C C . ILE A 1 101 ? -1.983 0.771 -9.069 1.00 92.94 101 ILE A C 1
ATOM 774 O O . ILE A 1 101 ? -2.135 1.342 -7.992 1.00 92.94 101 ILE A O 1
ATOM 778 N N . GLY A 1 102 ? -3.006 0.254 -9.750 1.00 95.56 102 GLY A N 1
ATOM 779 C CA . GLY A 1 102 ? -4.395 0.362 -9.305 1.00 95.56 102 GLY A CA 1
ATOM 780 C C . GLY A 1 102 ? -4.609 -0.216 -7.904 1.00 95.56 102 GLY A C 1
ATOM 781 O O . GLY A 1 102 ? -5.188 0.447 -7.042 1.00 95.56 102 GLY A O 1
ATOM 782 N N . ILE A 1 103 ? -4.078 -1.413 -7.641 1.00 96.88 103 ILE A N 1
ATOM 783 C CA . ILE A 1 103 ? -4.158 -2.056 -6.321 1.00 96.88 103 ILE A CA 1
ATOM 784 C C . ILE A 1 103 ? -3.394 -1.237 -5.275 1.00 96.88 103 ILE A C 1
ATOM 786 O O . ILE A 1 103 ? -3.925 -0.969 -4.196 1.00 96.88 103 ILE A O 1
ATOM 790 N N . SER A 1 104 ? -2.184 -0.780 -5.599 1.00 96.56 104 SER A N 1
ATOM 791 C CA . SER A 1 104 ? -1.358 0.021 -4.686 1.00 96.56 104 SER A CA 1
ATOM 792 C C . SER A 1 104 ? -2.020 1.358 -4.331 1.00 96.56 104 SER A C 1
ATOM 794 O O . SER A 1 104 ? -2.011 1.775 -3.171 1.00 96.56 104 SER A O 1
ATOM 796 N N . VAL A 1 105 ? -2.671 2.011 -5.298 1.00 98.06 105 VAL A N 1
ATOM 797 C CA . VAL A 1 105 ? -3.458 3.233 -5.080 1.00 98.06 105 VAL A CA 1
ATOM 798 C C . VAL A 1 105 ? -4.677 2.945 -4.205 1.00 98.06 105 VAL A C 1
ATOM 800 O O . VAL A 1 105 ? -4.943 3.707 -3.277 1.00 98.06 105 VAL A O 1
ATOM 803 N N . ALA A 1 106 ? -5.391 1.840 -4.426 1.00 98.00 106 ALA A N 1
ATOM 804 C CA . ALA A 1 106 ? -6.519 1.453 -3.576 1.00 98.00 106 ALA A CA 1
ATOM 805 C C . ALA A 1 106 ? -6.082 1.207 -2.120 1.00 98.00 106 ALA A C 1
ATOM 807 O O . ALA A 1 106 ? -6.735 1.680 -1.185 1.00 98.00 106 ALA A O 1
ATOM 808 N N . MET A 1 107 ? -4.942 0.537 -1.917 1.00 98.25 107 MET A N 1
ATOM 809 C CA . MET A 1 107 ? -4.329 0.353 -0.597 1.00 98.25 107 MET A CA 1
ATOM 810 C C . MET A 1 107 ? -3.952 1.695 0.043 1.00 98.25 107 MET A C 1
ATOM 812 O O . MET A 1 107 ? -4.219 1.914 1.227 1.00 98.25 107 MET A O 1
ATOM 816 N N . LEU A 1 108 ? -3.379 2.623 -0.725 1.00 98.44 108 LEU A N 1
ATOM 817 C CA . LEU A 1 108 ? -3.031 3.957 -0.241 1.00 98.44 108 LEU A CA 1
ATOM 818 C C . LEU A 1 108 ? -4.277 4.736 0.191 1.00 98.44 108 LEU A C 1
ATOM 820 O O . LEU A 1 108 ? -4.350 5.197 1.331 1.00 98.44 108 LEU A O 1
ATOM 824 N N . VAL A 1 109 ? -5.269 4.848 -0.691 1.00 98.25 109 VAL A N 1
ATOM 825 C CA . VAL A 1 109 ? -6.507 5.597 -0.442 1.00 98.25 109 VAL A CA 1
ATOM 826 C C . VAL A 1 109 ? -7.253 5.016 0.756 1.00 98.25 109 VAL A C 1
ATOM 828 O O . VAL A 1 109 ? -7.593 5.757 1.678 1.00 98.25 109 VAL A O 1
ATOM 831 N N . GLY A 1 110 ? -7.442 3.695 0.808 1.00 97.31 110 GLY A N 1
ATOM 832 C CA . GLY A 1 110 ? -8.107 3.044 1.936 1.00 97.31 110 GLY A CA 1
ATOM 833 C C . GLY A 1 110 ? -7.354 3.230 3.256 1.00 97.31 110 GLY A C 1
ATOM 834 O O . GLY A 1 110 ? -7.975 3.466 4.294 1.00 97.31 110 GLY A O 1
ATOM 835 N N . SER A 1 111 ? -6.019 3.236 3.222 1.00 97.69 111 SER A N 1
ATOM 836 C CA . SER A 1 111 ? -5.200 3.496 4.411 1.00 97.69 111 SER A CA 1
ATOM 837 C C . SER A 1 111 ? -5.311 4.942 4.893 1.00 97.69 111 SER A C 1
ATOM 839 O O . SER A 1 111 ? -5.415 5.185 6.096 1.00 97.69 111 SER A O 1
ATOM 841 N N . VAL A 1 112 ? -5.348 5.911 3.973 1.00 97.94 112 VAL A N 1
ATOM 842 C CA . VAL A 1 112 ? -5.565 7.330 4.293 1.00 97.94 112 VAL A CA 1
ATOM 843 C C . VAL A 1 112 ? -6.962 7.552 4.873 1.00 97.94 112 VAL A C 1
ATOM 845 O O . VAL A 1 112 ? -7.086 8.212 5.903 1.00 97.94 112 VAL A O 1
ATOM 848 N N . ILE A 1 113 ? -8.001 6.961 4.278 1.00 96.12 113 ILE A N 1
ATOM 849 C CA . ILE A 1 113 ? -9.379 7.032 4.791 1.00 96.12 113 ILE A CA 1
ATOM 850 C C . ILE A 1 113 ? -9.462 6.408 6.188 1.00 96.12 113 ILE A C 1
ATOM 852 O O . ILE A 1 113 ? -10.004 7.018 7.111 1.00 96.12 113 ILE A O 1
ATOM 856 N N . GLY A 1 114 ? -8.886 5.217 6.372 1.00 94.00 114 GLY A N 1
ATOM 857 C CA . GLY A 1 114 ? -8.870 4.519 7.656 1.00 94.00 114 GLY A CA 1
ATOM 858 C C . GLY A 1 114 ? -8.140 5.294 8.755 1.00 94.00 114 GLY A C 1
ATOM 859 O O . GLY A 1 114 ? -8.589 5.298 9.903 1.00 94.00 114 GLY A O 1
ATOM 860 N N . ARG A 1 115 ? -7.069 6.018 8.402 1.00 94.12 115 ARG A N 1
ATOM 861 C CA . ARG A 1 115 ? -6.354 6.933 9.305 1.00 94.12 115 ARG A CA 1
ATOM 862 C C . ARG A 1 115 ? -7.218 8.119 9.737 1.00 94.12 115 ARG A C 1
ATOM 864 O O . ARG A 1 115 ? -7.159 8.511 10.897 1.00 94.12 115 ARG A O 1
ATOM 871 N N . SER A 1 116 ? -8.009 8.676 8.823 1.00 91.50 116 SER A N 1
ATOM 872 C CA . SER A 1 116 ? -8.848 9.858 9.067 1.00 91.50 116 SER A CA 1
ATOM 873 C C . SER A 1 116 ? -10.173 9.545 9.774 1.00 91.50 116 SER A C 1
ATOM 875 O O . SER A 1 116 ? -10.868 10.460 10.209 1.00 91.50 116 SER A O 1
ATOM 877 N N . ALA A 1 117 ? -10.548 8.268 9.902 1.00 85.75 117 ALA A N 1
ATOM 878 C CA . ALA A 1 117 ? -11.819 7.864 10.494 1.00 85.75 117 ALA A CA 1
ATOM 879 C C . ALA A 1 117 ? -11.886 8.209 12.002 1.00 85.75 117 ALA A C 1
ATOM 881 O O . ALA A 1 117 ? -11.117 7.638 12.790 1.00 85.75 117 ALA A O 1
ATOM 882 N N . PRO A 1 118 ? -12.842 9.051 12.448 1.00 76.44 118 PRO A N 1
ATOM 883 C CA . PRO A 1 118 ? -12.939 9.484 13.839 1.00 76.44 118 PRO A CA 1
ATOM 884 C C . PRO A 1 118 ? -12.989 8.313 14.824 1.00 76.44 118 PRO A C 1
ATOM 886 O O . PRO A 1 118 ? -13.711 7.329 14.629 1.00 76.44 118 PRO A O 1
ATOM 889 N N . THR A 1 119 ? -12.245 8.414 15.923 1.00 69.69 119 THR A N 1
ATOM 890 C CA . THR A 1 119 ? -12.501 7.597 17.112 1.00 69.69 119 THR A CA 1
ATOM 891 C C . THR A 1 119 ? -13.675 8.230 17.844 1.00 69.69 119 THR A C 1
ATOM 893 O O . THR A 1 119 ? -13.512 9.276 18.468 1.00 69.69 119 THR A O 1
ATOM 896 N N . ARG A 1 120 ? -14.873 7.642 17.734 1.00 64.81 120 ARG A N 1
ATOM 897 C CA . ARG A 1 120 ? -16.044 8.149 18.461 1.00 64.81 120 ARG A CA 1
ATOM 898 C C . ARG A 1 120 ? -15.710 8.162 19.965 1.00 64.81 120 ARG A C 1
ATOM 900 O O . ARG A 1 120 ? -15.316 7.109 20.472 1.00 64.81 120 ARG A O 1
ATOM 907 N N . PRO A 1 121 ? -15.833 9.305 20.662 1.00 58.62 121 PRO A N 1
ATOM 908 C CA . PRO A 1 121 ? -15.617 9.356 22.099 1.00 58.62 121 PRO A CA 1
ATOM 909 C C . PRO A 1 121 ? -16.583 8.388 22.778 1.00 58.62 121 PRO A C 1
ATOM 911 O O . PRO A 1 121 ? -17.782 8.407 22.491 1.00 58.62 121 PRO A O 1
ATOM 914 N N . THR A 1 122 ? -16.074 7.526 23.655 1.00 67.75 122 THR A N 1
ATOM 915 C CA . THR A 1 122 ? -16.932 6.828 24.612 1.00 67.75 122 THR A CA 1
ATOM 916 C C . THR A 1 122 ? -17.594 7.925 25.430 1.00 67.75 122 THR A C 1
ATOM 918 O O . THR A 1 122 ? -16.889 8.650 26.130 1.00 67.75 122 THR A O 1
ATOM 921 N N . ALA A 1 123 ? -18.909 8.110 25.280 1.00 67.44 123 ALA A N 1
ATOM 922 C CA . ALA A 1 123 ? -19.650 9.024 26.136 1.00 67.44 123 ALA A CA 1
ATOM 923 C C . ALA A 1 123 ? -19.278 8.679 27.580 1.00 67.44 123 ALA A C 1
ATOM 925 O O . ALA A 1 123 ? -19.394 7.516 27.979 1.00 67.44 123 ALA A O 1
ATOM 926 N N . ALA A 1 124 ? -18.732 9.656 28.311 1.00 68.19 124 ALA A N 1
ATOM 927 C CA . ALA A 1 124 ? -18.445 9.468 29.721 1.00 68.19 124 ALA A CA 1
ATOM 928 C C . ALA A 1 124 ? -19.736 8.959 30.379 1.00 68.19 124 ALA A C 1
ATOM 930 O O . ALA A 1 124 ? -20.810 9.455 30.017 1.00 68.19 124 ALA A O 1
ATOM 931 N N . PRO A 1 125 ? -19.671 7.955 31.272 1.00 66.25 125 PRO A N 1
ATOM 932 C CA . PRO A 1 125 ? -20.856 7.539 32.001 1.00 66.25 125 PRO A CA 1
ATOM 933 C C . PRO A 1 125 ? -21.454 8.797 32.621 1.00 66.25 125 PRO A C 1
ATOM 935 O O . PRO A 1 125 ? -20.769 9.511 33.354 1.00 66.25 125 PRO A O 1
ATOM 938 N N . SER A 1 126 ? -22.695 9.113 32.250 1.00 68.69 126 SER A N 1
ATOM 939 C CA . SER A 1 126 ? -23.442 10.185 32.884 1.00 68.69 126 SER A CA 1
ATOM 940 C C . SER A 1 126 ? -23.515 9.811 34.353 1.00 68.69 126 SER A C 1
ATOM 942 O O . SER A 1 126 ? -24.255 8.896 34.723 1.00 68.69 126 SER A O 1
ATOM 944 N N . VAL A 1 127 ? -22.692 10.451 35.179 1.00 72.88 127 VAL A N 1
ATOM 945 C CA . VAL A 1 127 ? -22.859 10.404 36.623 1.00 72.88 127 VAL A CA 1
ATOM 946 C C . VAL A 1 127 ? -24.201 11.081 36.849 1.00 72.88 127 VAL A C 1
ATOM 948 O O . VAL A 1 127 ? -24.298 12.304 36.849 1.00 72.88 127 VAL A O 1
ATOM 951 N N . SER A 1 128 ? -25.261 10.274 36.902 1.00 72.56 128 SER A N 1
ATOM 952 C CA . SER A 1 128 ? -26.567 10.720 37.353 1.00 72.56 128 SER A CA 1
ATOM 953 C C . SER A 1 128 ? -26.320 11.246 38.754 1.00 72.56 128 SER A C 1
ATOM 955 O O . SER A 1 128 ? -25.971 10.469 39.644 1.00 72.56 128 SER A O 1
ATOM 957 N N . ALA A 1 129 ? -26.365 12.569 38.900 1.00 64.31 129 ALA A N 1
ATOM 958 C CA . ALA A 1 129 ? -26.151 13.238 40.167 1.00 64.31 129 ALA A CA 1
ATOM 959 C C . ALA A 1 129 ? -27.039 12.554 41.210 1.00 64.31 129 ALA A C 1
ATOM 961 O O . ALA A 1 129 ? -28.263 12.516 41.065 1.00 64.31 129 ALA A O 1
ATOM 962 N N . ALA A 1 130 ? -26.408 11.942 42.212 1.00 64.88 130 ALA A N 1
ATOM 963 C CA . ALA A 1 130 ? -27.130 11.445 43.367 1.00 64.88 130 ALA A CA 1
ATOM 964 C C . ALA A 1 130 ? -27.895 12.631 43.985 1.00 64.88 130 ALA A C 1
ATOM 966 O O . ALA A 1 130 ? -27.334 13.730 44.058 1.00 64.88 130 ALA A O 1
ATOM 967 N N . PRO A 1 131 ? -29.163 12.452 44.391 1.00 62.38 131 PRO A N 1
ATOM 968 C CA . PRO A 1 131 ? -29.941 13.528 44.983 1.00 62.38 131 PRO A CA 1
ATOM 969 C C . PRO A 1 131 ? -29.227 14.076 46.221 1.00 62.38 131 PRO A C 1
ATOM 971 O O . PRO A 1 131 ? -28.772 13.325 47.085 1.00 62.38 131 PRO A O 1
ATOM 974 N N . SER A 1 132 ? -29.111 15.403 46.268 1.00 60.84 132 SER A N 1
ATOM 975 C CA . SER A 1 132 ? -28.501 16.169 47.348 1.00 60.84 132 SER A CA 1
ATOM 976 C C . SER A 1 132 ? -29.189 15.865 48.679 1.00 60.84 132 SER A C 1
ATOM 978 O O . SER A 1 132 ? -30.310 16.309 48.923 1.00 60.84 132 SER A O 1
ATOM 980 N N . ALA A 1 133 ? -28.512 15.126 49.558 1.00 63.72 133 ALA A N 1
ATOM 981 C CA . ALA A 1 133 ? -28.896 15.057 50.958 1.00 63.72 133 ALA A CA 1
ATOM 982 C C . ALA A 1 133 ? -28.471 16.362 51.648 1.00 63.72 133 ALA A C 1
ATOM 984 O O . ALA A 1 133 ? -27.290 16.706 51.711 1.00 63.72 133 ALA A O 1
ATOM 985 N N . SER A 1 134 ? -29.474 17.102 52.112 1.00 62.12 134 SER A N 1
ATOM 986 C CA . SER A 1 134 ? -29.356 18.336 52.881 1.00 62.12 134 SER A CA 1
ATOM 987 C C . SER A 1 134 ? -28.787 18.071 54.287 1.00 62.12 134 SER A C 1
ATOM 989 O O . SER A 1 134 ? -29.324 17.244 55.015 1.00 62.12 134 SER A O 1
ATOM 991 N N . ALA A 1 135 ? -27.704 18.787 54.613 1.00 58.38 135 ALA A N 1
ATOM 992 C CA . ALA A 1 135 ? -27.259 19.331 55.910 1.00 58.38 135 ALA A CA 1
ATOM 993 C C . ALA A 1 135 ? -27.422 18.537 57.234 1.00 58.38 135 ALA A C 1
ATOM 995 O O . ALA A 1 135 ? -28.536 18.308 57.696 1.00 58.38 135 ALA A O 1
ATOM 996 N N . ALA A 1 136 ? -26.302 18.320 57.954 1.00 51.66 136 ALA A N 1
ATOM 997 C CA . ALA A 1 136 ? -25.867 19.043 59.184 1.00 51.66 136 ALA A CA 1
ATOM 998 C C . ALA A 1 136 ? -24.751 18.247 59.946 1.00 51.66 136 ALA A C 1
ATOM 1000 O O . ALA A 1 136 ? -24.379 17.172 59.484 1.00 51.66 136 ALA A O 1
ATOM 1001 N N . PRO A 1 137 ? -24.170 18.727 61.073 1.00 55.81 137 PRO A N 1
ATOM 1002 C CA . PRO A 1 137 ? -23.011 19.621 61.141 1.00 55.81 137 PRO A CA 1
ATOM 1003 C C . PRO A 1 137 ? -21.770 19.024 61.860 1.00 55.81 137 PRO A C 1
ATOM 1005 O O . PRO A 1 137 ? -21.766 17.907 62.366 1.00 55.81 137 PRO A O 1
ATOM 1008 N N . SER A 1 138 ? -20.712 19.838 61.876 1.00 56.81 138 SER A N 1
ATOM 1009 C CA . SER A 1 138 ? -19.350 19.661 62.393 1.00 56.81 138 SER A CA 1
ATOM 1010 C C . SER A 1 138 ? -19.185 19.085 63.809 1.00 56.81 138 SER A C 1
ATOM 1012 O O . SER A 1 138 ? -19.836 19.535 64.748 1.00 56.81 138 SER A O 1
ATOM 1014 N N . ALA A 1 139 ? -18.152 18.251 63.985 1.00 52.69 139 ALA A N 1
ATOM 1015 C CA . ALA A 1 139 ? -17.399 18.143 65.236 1.00 52.69 139 ALA A CA 1
ATOM 1016 C C . ALA A 1 139 ? -15.902 17.930 64.946 1.00 52.69 139 ALA A C 1
ATOM 1018 O O . ALA A 1 139 ? -15.487 16.988 64.276 1.00 52.69 139 ALA A O 1
ATOM 1019 N N . SER A 1 140 ? -15.112 18.873 65.440 1.00 54.28 140 SER A N 1
ATOM 1020 C CA . SER A 1 140 ? -13.653 18.923 65.495 1.00 54.28 140 SER A CA 1
ATOM 1021 C C . SER A 1 140 ? -13.077 17.991 66.563 1.00 54.28 140 SER A C 1
ATOM 1023 O O . SER A 1 140 ? -13.635 17.951 67.655 1.00 54.28 140 SER A O 1
ATOM 1025 N N . ALA A 1 141 ? -11.921 17.370 66.299 1.00 47.12 141 ALA A N 1
ATOM 1026 C CA . ALA A 1 141 ? -10.743 17.290 67.187 1.00 47.12 141 ALA A CA 1
ATOM 1027 C C . ALA A 1 141 ? -9.836 16.117 66.781 1.00 47.12 141 ALA A C 1
ATOM 1029 O O . ALA A 1 141 ? -10.321 15.013 66.556 1.00 47.12 141 ALA A O 1
ATOM 1030 N N . GLY A 1 142 ? -8.518 16.336 66.759 1.00 42.75 142 GLY A N 1
ATOM 1031 C CA . GLY A 1 142 ? -7.557 15.227 66.769 1.00 42.75 142 GLY A CA 1
ATOM 1032 C C . GLY A 1 142 ? -6.278 15.452 65.977 1.00 42.75 142 GLY A C 1
ATOM 1033 O O . GLY A 1 142 ? -5.981 14.699 65.059 1.00 42.75 142 GLY A O 1
ATOM 1034 N N . LEU A 1 143 ? -5.517 16.483 66.341 1.00 51.50 143 LEU A N 1
ATOM 1035 C CA . LEU A 1 143 ? -4.116 16.644 65.959 1.00 51.50 143 LEU A CA 1
ATOM 1036 C C . LEU A 1 143 ? -3.296 15.481 66.558 1.00 51.50 143 LEU A C 1
ATOM 1038 O O . LEU A 1 143 ? -3.358 15.251 67.765 1.00 51.50 143 LEU A O 1
ATOM 1042 N N . SER A 1 144 ? -2.487 14.785 65.763 1.00 56.81 144 SER A N 1
ATOM 1043 C CA . SER A 1 144 ? -1.311 14.061 66.265 1.00 56.81 144 SER A CA 1
ATOM 1044 C C . SER A 1 144 ? -0.219 14.048 65.203 1.00 56.81 144 SER A C 1
ATOM 1046 O O . SER A 1 144 ? -0.304 13.383 64.176 1.00 56.81 144 SER A O 1
ATOM 1048 N N . VAL A 1 145 ? 0.794 14.861 65.484 1.00 52.22 145 VAL A N 1
ATOM 1049 C CA . VAL A 1 145 ? 2.115 14.888 64.861 1.00 52.22 145 VAL A CA 1
ATOM 1050 C C . VAL A 1 145 ? 2.953 13.789 65.511 1.00 52.22 145 VAL A C 1
ATOM 1052 O O . VAL A 1 145 ? 3.057 13.807 66.734 1.00 52.22 145 VAL A O 1
ATOM 1055 N N . LEU A 1 146 ? 3.619 12.921 64.734 1.00 53.53 146 LEU A N 1
ATOM 1056 C CA . LEU A 1 146 ? 4.983 12.486 65.075 1.00 53.53 146 LEU A CA 1
ATOM 1057 C C . LEU A 1 146 ? 5.759 11.862 63.891 1.00 53.53 146 LEU A C 1
ATOM 1059 O O . LEU A 1 146 ? 5.379 10.827 63.360 1.00 53.53 146 LEU A O 1
ATOM 1063 N N . ALA A 1 147 ? 6.889 12.513 63.589 1.00 45.56 147 ALA A N 1
ATOM 1064 C CA . ALA A 1 147 ? 8.179 12.000 63.100 1.00 45.56 147 ALA A CA 1
ATOM 1065 C C . ALA A 1 147 ? 8.334 11.341 61.701 1.00 45.56 147 ALA A C 1
ATOM 1067 O O . ALA A 1 147 ? 7.953 10.203 61.452 1.00 45.56 147 ALA A O 1
ATOM 1068 N N . ALA A 1 148 ? 9.082 12.050 60.843 1.00 47.25 148 ALA A N 1
ATOM 1069 C CA . ALA A 1 148 ? 10.022 11.511 59.840 1.00 47.25 148 ALA A CA 1
ATOM 1070 C C . ALA A 1 148 ? 11.352 11.077 60.534 1.00 47.25 148 ALA A C 1
ATOM 1072 O O . ALA A 1 148 ? 11.445 11.298 61.744 1.00 47.25 148 ALA A O 1
ATOM 1073 N N . PRO A 1 149 ? 12.433 10.595 59.864 1.00 57.31 149 PRO A N 1
ATOM 1074 C CA . PRO A 1 149 ? 12.652 10.268 58.444 1.00 57.31 149 PRO A CA 1
ATOM 1075 C C . PRO A 1 149 ? 13.320 8.881 58.217 1.00 57.31 149 PRO A C 1
ATOM 1077 O O . PRO A 1 149 ? 13.816 8.246 59.142 1.00 57.31 149 PRO A O 1
ATOM 1080 N N . GLY A 1 150 ? 13.412 8.424 56.963 1.00 50.81 150 GLY A N 1
ATOM 1081 C CA . GLY A 1 150 ? 14.174 7.215 56.621 1.00 50.81 150 GLY A CA 1
ATOM 1082 C C . GLY A 1 150 ? 14.397 7.058 55.122 1.00 50.81 150 GLY A C 1
ATOM 1083 O O . GLY A 1 150 ? 13.649 6.361 54.446 1.00 50.81 150 GLY A O 1
ATOM 1084 N N . ALA A 1 151 ? 15.420 7.734 54.602 1.00 55.50 151 ALA A N 1
ATOM 1085 C CA . ALA A 1 151 ? 15.937 7.518 53.258 1.00 55.50 151 ALA A CA 1
ATOM 1086 C C . ALA A 1 151 ? 16.683 6.176 53.189 1.00 55.50 151 ALA A C 1
ATOM 1088 O O . ALA A 1 151 ? 17.580 5.935 53.995 1.00 55.50 151 ALA A O 1
ATOM 1089 N N . VAL A 1 152 ? 16.365 5.341 52.196 1.00 62.78 152 VAL A N 1
ATOM 1090 C CA . VAL A 1 152 ? 17.248 4.256 51.748 1.00 62.78 152 VAL A CA 1
ATOM 1091 C C . VAL A 1 152 ? 17.376 4.320 50.232 1.00 62.78 152 VAL A C 1
ATOM 1093 O O . VAL A 1 152 ? 16.408 4.231 49.480 1.00 62.78 152 VAL A O 1
ATOM 1096 N N . SER A 1 153 ? 18.619 4.522 49.826 1.00 54.44 153 SER A N 1
ATOM 1097 C CA . SER A 1 153 ? 19.157 4.584 48.478 1.00 54.44 153 SER A CA 1
ATOM 1098 C C . SER A 1 153 ? 19.047 3.232 47.765 1.00 54.44 153 SER A C 1
ATOM 1100 O O . SER A 1 153 ? 19.381 2.201 48.345 1.00 54.44 153 SER A O 1
ATOM 1102 N N . VAL A 1 154 ? 18.666 3.232 46.486 1.00 67.06 154 VAL A N 1
ATOM 1103 C CA . VAL A 1 154 ? 18.799 2.063 45.598 1.00 67.06 154 VAL A CA 1
ATOM 1104 C C . VAL A 1 154 ? 20.057 2.249 44.737 1.00 67.06 154 VAL A C 1
ATOM 1106 O O . VAL A 1 154 ? 20.221 3.322 44.151 1.00 67.06 154 VAL A O 1
ATOM 1109 N N . PRO A 1 155 ? 20.968 1.260 44.661 1.00 67.06 155 PRO A N 1
ATOM 1110 C CA . PRO A 1 155 ? 22.218 1.391 43.923 1.00 67.06 155 PRO A CA 1
ATOM 1111 C C . PRO A 1 155 ? 22.031 1.295 42.403 1.00 67.06 155 PRO A C 1
ATOM 1113 O O . PRO A 1 155 ? 21.164 0.590 41.887 1.00 67.06 155 PRO A O 1
ATOM 1116 N N . ALA A 1 156 ? 22.916 2.001 41.701 1.00 59.41 156 ALA A N 1
ATOM 1117 C CA . ALA A 1 156 ? 23.086 1.978 40.259 1.00 59.41 156 ALA A CA 1
ATOM 1118 C C . ALA A 1 156 ? 23.548 0.597 39.760 1.00 59.41 156 ALA A C 1
ATOM 1120 O O . ALA A 1 156 ? 24.542 0.055 40.239 1.00 59.41 156 ALA A O 1
ATOM 1121 N N . ALA A 1 157 ? 22.861 0.062 38.750 1.00 64.56 157 ALA A N 1
ATOM 1122 C CA . ALA A 1 157 ? 23.308 -1.108 38.006 1.00 64.56 157 ALA A CA 1
ATOM 1123 C C . ALA A 1 157 ? 24.238 -0.672 36.862 1.00 64.56 157 ALA A C 1
ATOM 1125 O O . ALA A 1 157 ? 23.795 -0.271 35.787 1.00 64.56 157 ALA A O 1
ATOM 1126 N N . THR A 1 158 ? 25.546 -0.747 37.096 1.00 64.25 158 THR A N 1
ATOM 1127 C CA . THR A 1 158 ? 26.586 -0.692 36.063 1.00 64.25 158 THR A CA 1
ATOM 1128 C C . THR A 1 158 ? 26.815 -2.094 35.498 1.00 64.25 158 THR A C 1
ATOM 1130 O O . THR A 1 158 ? 27.563 -2.893 36.051 1.00 64.25 158 THR A O 1
ATOM 1133 N N . GLY A 1 159 ? 26.171 -2.404 34.372 1.00 60.50 159 GLY A N 1
ATOM 1134 C CA . GLY A 1 159 ? 26.458 -3.597 33.570 1.00 60.50 159 GLY A CA 1
ATOM 1135 C C . GLY A 1 1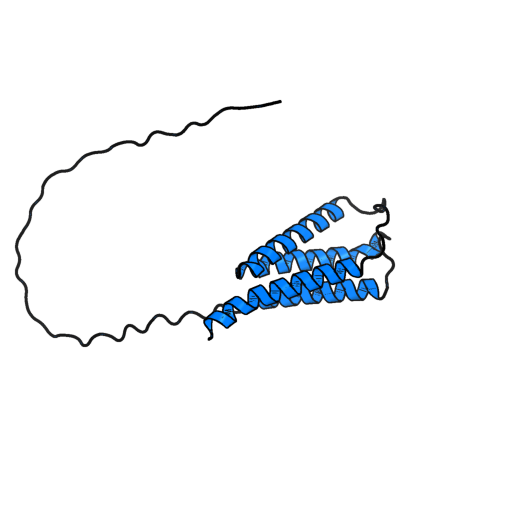59 ? 27.310 -3.244 32.352 1.00 60.50 159 GLY A C 1
ATOM 1136 O O . GLY A 1 159 ? 26.783 -2.788 31.343 1.00 60.50 159 GLY A O 1
ATOM 1137 N N . ARG A 1 160 ? 28.628 -3.446 32.454 1.00 67.31 160 ARG A N 1
ATOM 1138 C CA . ARG A 1 160 ? 29.608 -3.431 31.350 1.00 67.31 160 ARG A CA 1
ATOM 1139 C C . ARG A 1 160 ? 30.179 -4.851 31.208 1.00 67.31 160 ARG A C 1
ATOM 1141 O O . ARG A 1 160 ? 30.248 -5.548 32.213 1.00 67.31 160 ARG A O 1
ATOM 1148 N N . PHE A 1 161 ? 30.671 -5.187 30.010 1.00 57.72 161 PHE A N 1
ATOM 1149 C CA . PHE A 1 161 ? 31.161 -6.487 29.491 1.00 57.72 161 PHE A CA 1
ATOM 1150 C C . PHE A 1 161 ? 30.077 -7.295 28.755 1.00 57.72 161 PHE A C 1
ATOM 1152 O O . PHE A 1 161 ? 29.016 -7.552 29.302 1.00 57.72 161 PHE A O 1
ATOM 1159 N N . ARG A 1 162 ? 30.290 -7.747 27.512 1.00 58.44 162 ARG A N 1
ATOM 1160 C CA . ARG A 1 162 ? 31.525 -8.354 26.994 1.00 58.44 162 ARG A CA 1
ATOM 1161 C C . ARG A 1 162 ? 31.554 -8.316 25.459 1.00 58.44 162 ARG A C 1
ATOM 1163 O O . ARG A 1 162 ? 30.596 -8.749 24.827 1.00 58.44 162 ARG A O 1
ATOM 1170 N N . ASP A 1 163 ? 32.675 -7.864 24.903 1.00 65.69 163 ASP A N 1
ATOM 1171 C CA . ASP A 1 163 ? 33.079 -8.158 23.529 1.00 65.69 163 ASP A CA 1
ATOM 1172 C C . ASP A 1 163 ? 33.323 -9.664 23.372 1.00 65.69 163 ASP A C 1
ATOM 1174 O O . ASP A 1 163 ? 34.000 -10.287 24.199 1.00 65.69 163 ASP A O 1
ATOM 1178 N N . ALA A 1 164 ? 32.814 -10.243 22.289 1.00 65.75 164 ALA A N 1
ATOM 1179 C CA . ALA A 1 164 ? 33.245 -11.537 21.788 1.00 65.75 164 ALA A CA 1
ATOM 1180 C C . ALA A 1 164 ? 33.282 -11.479 20.256 1.00 65.75 164 ALA A C 1
ATOM 1182 O O . ALA A 1 164 ? 32.237 -11.512 19.620 1.00 65.75 164 ALA A O 1
ATOM 1183 N N . ARG A 1 165 ? 34.519 -11.312 19.767 1.00 64.50 165 ARG A N 1
ATOM 1184 C CA . ARG A 1 165 ? 35.147 -11.831 18.536 1.00 64.50 165 ARG A CA 1
ATOM 1185 C C . ARG A 1 165 ? 34.292 -11.991 17.283 1.00 64.50 165 ARG A C 1
ATOM 1187 O O . ARG A 1 165 ? 33.412 -12.874 17.280 1.00 64.50 165 ARG A O 1
#

pLDDT: mean 80.8, std 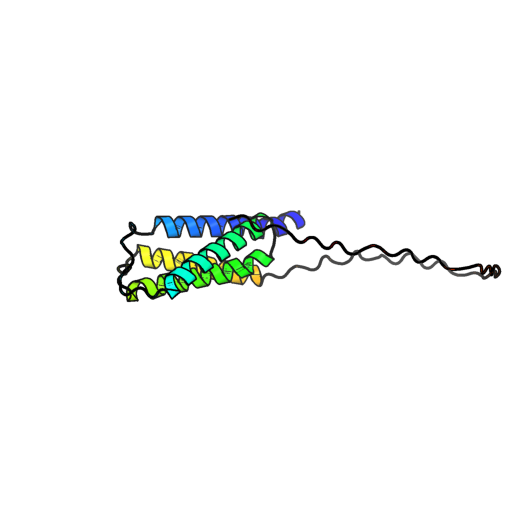16.35, range [42.75, 98.62]

Sequence (165 aa):
MHALQSRQLPRGWAAALFAGFVTVGALQPPRHERPPTQPAWADVLIVATLLLLLVAFLALLAGRRWGFTPAAYGSGGFVLVSAVCPAWDHHQIGAWWVAQIGISVAMLVGSVIGRSAPTRPTAAPSVSAAPSASAAPSASAGLSVLAAPGAVSVPAATGRFRDAR

Radius of gyration: 28.86 Å; chains: 1; bounding box: 65×33×87 Å

Secondary structure (DSSP, 8-state):
-HHHHHHHHHHHHHHHHHHHHHHHHHTSPPPPPPPTTS-HHHHHHHHHHHHHHHHHHHHHHTT-GGGHHHHHHHHHHHHHHHHHGGGGTSS--SHHHHHHHHHHHHHHHHHHHHHHS-----PPP---PPP---------------------PPPP---------

Foldseek 3Di:
DVVVVLLVVLQVLLVLLVVLVVLLVVLDDPDDPDQPQDDPVLVVLLVLLVVLSVQLSVCSNVSHLVSLVSQLSSLVSQLVSLVCCVVRVNDDDDPSSVSNNVSSVVSNVSSVVSNPDDPPDPPDPPPPPDPDDDDDDDDDDDDDDDDDDDDDDDDDDDDDDDDDD

Organism: NCBI:txid573497